Protein AF-A0A7S2HJ82-F1 (afdb_monomer_lite)

InterPro domains:
  IPR022099 Domain of unknown function DUF3638 [PF12340] (2-121)

Foldseek 3Di:
DAEQAAALVCLVPLVSLVVSLVSVVVCVVVVHDYDYDPNRLVRLVVVLVVCVVVPVCPPPSVSVNVSSVSVVVSVVPDPDDDDPVVCCPVPVNVPVPDDDDPDDDDVPPPCPVVVVCVVCVVVPDDPDDPPPPDDPPPDD

Radius of gyration: 23.25 Å; chains: 1; bounding box: 48×55×43 Å

Organism: NCBI:txid1333877

Sequence (140 aa):
VFGFDFTRRTVQDTKAVARRRTRLEEAVDGCAVVCSTGTSIKAVLLTYVDLLANGVIYSSQAQVAVDMQRVLRMLRAGTAILDEIDMLMHPLRSEMNFPVGVLEDLDLCPERWLLPLHLLEPFCLPATLPASLAPSLASG

Secondary structure (DSSP, 8-state):
-EEE---GGGGG-HHHHHHHHHHHHHHHHTTPPEEE-HHHHHHHHHHHHHHHHTTGGGSTTHHHHHHHHHHHHHHHHSS---S-HHHHH-HHHHGGGS--SS-PPPTTTTHHHHHHHHHHHHHHS-S---GGG-------

pLDDT: mean 78.53, std 14.64, range [36.97, 95.88]

Structure (mmCIF, N/CA/C/O backbone):
data_AF-A0A7S2HJ82-F1
#
_entry.id   AF-A0A7S2HJ82-F1
#
loop_
_atom_site.group_PDB
_atom_site.id
_atom_site.type_symbol
_atom_site.label_atom_id
_atom_site.label_alt_id
_atom_site.label_comp_id
_atom_site.label_asym_id
_atom_site.label_entity_id
_atom_site.label_seq_id
_atom_site.pdbx_PDB_ins_code
_atom_site.Cartn_x
_atom_site.Cartn_y
_atom_site.Cartn_z
_atom_site.occupancy
_atom_site.B_iso_or_equiv
_atom_site.auth_seq_id
_atom_site.auth_comp_id
_atom_site.auth_asym_id
_atom_site.auth_atom_id
_atom_site.pdbx_PDB_model_num
ATOM 1 N N . VAL A 1 1 ? -1.460 8.105 -13.730 1.00 80.56 1 VAL A N 1
ATOM 2 C CA . VAL A 1 1 ? -0.628 7.892 -12.522 1.00 80.56 1 VAL A CA 1
ATOM 3 C C . VAL A 1 1 ? -1.238 8.693 -11.385 1.00 80.56 1 VAL A C 1
ATOM 5 O O . VAL A 1 1 ? -1.506 9.872 -11.581 1.00 80.56 1 VAL A O 1
ATOM 8 N N . PHE A 1 2 ? -1.522 8.062 -10.248 1.00 88.88 2 PHE A N 1
ATOM 9 C CA . PHE A 1 2 ? -2.150 8.675 -9.076 1.00 88.88 2 PHE A CA 1
ATOM 10 C C . PHE A 1 2 ? -1.175 8.676 -7.897 1.00 88.88 2 PHE A C 1
ATOM 12 O O . PHE A 1 2 ? -0.613 7.639 -7.563 1.00 88.88 2 PHE A O 1
ATOM 19 N N . GLY A 1 3 ? -0.975 9.831 -7.262 1.00 88.81 3 GLY A N 1
ATOM 20 C CA . GLY A 1 3 ? -0.162 9.943 -6.051 1.00 88.81 3 GLY A CA 1
ATOM 21 C C . GLY A 1 3 ? -0.996 9.686 -4.797 1.00 88.81 3 GLY A C 1
ATOM 22 O O . GLY A 1 3 ? -1.940 10.428 -4.521 1.00 88.81 3 GLY A O 1
ATOM 23 N N . PHE A 1 4 ? -0.629 8.672 -4.019 1.00 91.25 4 PHE A N 1
ATOM 24 C CA . PHE A 1 4 ? -1.243 8.361 -2.734 1.00 91.25 4 PHE A CA 1
ATOM 25 C C . PHE A 1 4 ? -0.303 8.740 -1.585 1.00 91.25 4 PHE A C 1
ATOM 27 O O . PHE A 1 4 ? 0.726 8.098 -1.374 1.00 91.25 4 PHE A O 1
ATOM 34 N N . ASP A 1 5 ? -0.679 9.766 -0.821 1.00 90.81 5 ASP A N 1
ATOM 35 C CA . ASP A 1 5 ? 0.027 10.195 0.390 1.00 90.81 5 ASP A CA 1
ATOM 36 C C . ASP A 1 5 ? -0.882 10.104 1.618 1.00 90.81 5 ASP A C 1
ATOM 38 O O . ASP A 1 5 ? -2.016 10.611 1.631 1.00 90.81 5 ASP A O 1
ATOM 42 N N . PHE A 1 6 ? -0.355 9.473 2.662 1.00 92.19 6 PHE A N 1
ATOM 43 C CA . PHE A 1 6 ? -1.011 9.291 3.937 1.00 92.19 6 PHE A CA 1
ATOM 44 C C . PHE A 1 6 ? -0.017 9.467 5.083 1.00 92.19 6 PHE A C 1
ATOM 46 O O . PHE A 1 6 ? 1.076 8.912 5.100 1.00 92.19 6 PHE A O 1
ATOM 53 N N . THR A 1 7 ? -0.428 10.209 6.104 1.00 89.88 7 THR A N 1
ATOM 54 C CA . THR A 1 7 ? 0.359 10.410 7.325 1.00 89.88 7 THR A CA 1
ATOM 55 C C . THR A 1 7 ? -0.512 10.146 8.539 1.00 89.88 7 THR A C 1
ATOM 57 O O . THR A 1 7 ? -1.715 10.397 8.502 1.00 89.88 7 THR A O 1
ATOM 60 N N . ARG A 1 8 ? 0.079 9.728 9.665 1.00 81.00 8 ARG A N 1
ATOM 61 C CA . ARG A 1 8 ? -0.676 9.512 10.917 1.00 81.00 8 ARG A CA 1
ATOM 62 C C . ARG A 1 8 ? -1.461 10.747 11.384 1.00 81.00 8 ARG A C 1
ATOM 64 O O . ARG A 1 8 ? -2.500 10.598 12.010 1.00 81.00 8 ARG A O 1
ATOM 71 N N . ARG A 1 9 ? -1.028 11.967 11.038 1.00 81.38 9 ARG A N 1
ATOM 72 C CA . ARG A 1 9 ? -1.794 13.199 11.328 1.00 81.38 9 ARG A CA 1
ATOM 73 C C . ARG A 1 9 ? -3.138 13.244 10.598 1.00 81.38 9 ARG A C 1
ATOM 75 O O . ARG A 1 9 ? -4.093 13.804 11.117 1.00 81.38 9 ARG A O 1
ATOM 82 N N . THR A 1 10 ? -3.229 12.612 9.429 1.00 76.56 10 THR A N 1
ATOM 83 C CA . THR A 1 10 ? -4.456 12.547 8.622 1.00 76.56 10 THR A CA 1
ATOM 84 C C . THR A 1 10 ? -5.595 11.829 9.349 1.00 76.56 10 THR A C 1
ATOM 86 O O . THR A 1 10 ? -6.755 12.131 9.102 1.00 76.56 10 THR A O 1
ATOM 89 N N . VAL A 1 11 ? -5.276 10.926 10.279 1.00 78.94 11 VAL A N 1
ATOM 90 C CA . VAL A 1 11 ? -6.244 10.146 11.071 1.00 78.94 11 VAL A CA 1
ATOM 91 C C . VAL A 1 11 ? -7.159 11.036 11.914 1.00 78.94 11 VAL A C 1
ATOM 93 O O . VAL A 1 11 ? -8.296 10.661 12.180 1.00 78.94 11 VAL A O 1
ATOM 96 N N . GLN A 1 12 ? -6.689 12.223 12.306 1.00 80.81 12 GLN A N 1
ATOM 97 C CA . GLN A 1 12 ? -7.480 13.178 13.086 1.00 80.81 12 GLN A CA 1
ATOM 98 C C . GLN A 1 12 ? -8.650 13.774 12.284 1.00 80.81 12 GLN A C 1
ATOM 100 O O . GLN A 1 12 ? -9.612 14.247 12.881 1.00 80.81 12 GLN A O 1
ATOM 105 N N . ASP A 1 13 ? -8.588 13.733 10.948 1.00 87.19 13 ASP A N 1
ATOM 106 C CA . ASP A 1 13 ? -9.633 14.233 10.057 1.00 87.19 13 ASP A CA 1
ATOM 107 C C . ASP A 1 13 ? -10.281 13.082 9.272 1.00 87.19 13 ASP A C 1
ATOM 109 O O . ASP A 1 13 ? -9.844 12.693 8.182 1.00 87.19 13 ASP A O 1
ATOM 113 N N . THR A 1 14 ? -11.390 12.569 9.809 1.00 86.38 14 THR A N 1
ATOM 114 C CA . THR A 1 14 ? -12.190 11.497 9.198 1.00 86.38 14 THR A CA 1
ATOM 115 C C . THR A 1 14 ? -12.642 11.839 7.774 1.00 86.38 14 THR A C 1
ATOM 117 O O . THR A 1 14 ? -12.691 10.960 6.913 1.00 86.38 14 THR A O 1
ATOM 120 N N . LYS A 1 15 ? -12.935 13.113 7.471 1.00 89.94 15 LYS A N 1
ATOM 121 C CA . LYS A 1 15 ? -13.363 13.521 6.122 1.00 89.94 15 LYS A CA 1
ATOM 122 C C . LYS A 1 15 ? -12.196 13.479 5.143 1.00 89.94 15 LYS A C 1
ATOM 124 O O . LYS A 1 15 ? -12.369 13.058 3.998 1.00 89.94 15 LYS A O 1
ATOM 129 N N . ALA A 1 16 ? -11.003 13.886 5.574 1.00 89.88 16 ALA A N 1
ATOM 130 C CA . ALA A 1 16 ? -9.804 13.777 4.748 1.00 89.88 16 ALA A CA 1
ATOM 131 C C . ALA A 1 16 ? -9.421 12.319 4.466 1.00 89.88 16 ALA A C 1
ATOM 133 O O . ALA A 1 16 ? -8.977 12.025 3.353 1.00 89.88 16 ALA A O 1
ATOM 134 N N . VAL A 1 17 ? -9.614 11.416 5.432 1.00 91.50 17 VAL A N 1
ATOM 135 C CA . VAL A 1 17 ? -9.446 9.967 5.236 1.00 91.50 17 VAL A CA 1
ATOM 136 C C . VAL A 1 17 ? -10.420 9.452 4.176 1.00 91.50 17 VAL A C 1
ATOM 138 O O . VAL A 1 17 ? -9.985 8.884 3.171 1.00 91.50 17 VAL A O 1
ATOM 141 N N . ALA A 1 18 ? -11.716 9.721 4.347 1.00 92.31 18 ALA A N 1
ATOM 142 C CA . ALA A 1 18 ? -12.751 9.271 3.422 1.00 92.31 18 ALA A CA 1
ATOM 143 C C . ALA A 1 18 ? -12.511 9.792 1.995 1.00 92.31 18 ALA A C 1
ATOM 145 O O . ALA A 1 18 ? -12.601 9.027 1.036 1.00 92.31 18 ALA A O 1
ATOM 146 N N . ARG A 1 19 ? -12.121 11.069 1.852 1.00 93.56 19 ARG A N 1
ATOM 147 C CA . ARG A 1 19 ? -11.790 11.682 0.555 1.00 93.56 19 ARG A CA 1
ATOM 148 C C . ARG A 1 19 ? -10.617 10.988 -0.132 1.00 93.56 19 ARG A C 1
ATOM 150 O O . ARG A 1 19 ? -10.654 10.793 -1.343 1.00 93.56 19 ARG A O 1
ATOM 157 N N . ARG A 1 20 ? -9.562 10.643 0.612 1.00 92.62 20 ARG A N 1
ATOM 158 C CA . ARG A 1 20 ? -8.396 9.937 0.056 1.00 92.62 20 ARG A CA 1
ATOM 159 C C . ARG A 1 20 ? -8.754 8.523 -0.386 1.00 92.62 20 ARG A C 1
ATOM 161 O O . ARG A 1 20 ? -8.313 8.114 -1.453 1.00 92.62 20 ARG A O 1
ATOM 168 N N . ARG A 1 21 ? -9.575 7.817 0.397 1.00 94.56 21 ARG A N 1
ATOM 169 C CA . ARG A 1 21 ? -10.114 6.503 0.028 1.00 94.56 21 ARG A CA 1
ATOM 170 C C . ARG A 1 21 ? -10.926 6.584 -1.270 1.00 94.56 21 ARG A C 1
ATOM 172 O O . ARG A 1 21 ? -10.626 5.823 -2.174 1.00 94.56 21 ARG A O 1
ATOM 179 N N . THR A 1 22 ? -11.856 7.537 -1.404 1.00 95.88 22 THR A N 1
ATOM 180 C CA . THR A 1 22 ? -12.596 7.746 -2.669 1.00 95.88 22 THR A CA 1
ATOM 181 C C . THR A 1 22 ? -11.641 8.063 -3.827 1.00 95.88 22 THR A C 1
ATOM 183 O O . THR A 1 22 ? -11.749 7.472 -4.890 1.00 95.88 22 THR A O 1
ATOM 186 N N . ARG A 1 23 ? -10.641 8.925 -3.568 1.00 94.94 23 ARG A N 1
ATOM 187 C CA . ARG A 1 23 ? -9.450 9.188 -4.406 1.00 94.94 23 AR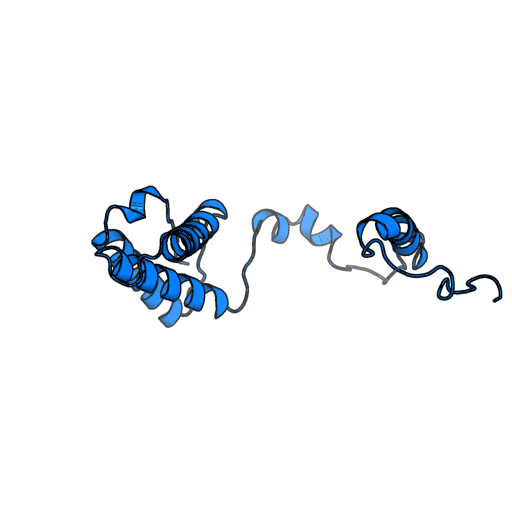G A CA 1
ATOM 188 C C . ARG A 1 23 ? -8.881 7.921 -5.049 1.00 94.94 23 ARG A C 1
ATOM 190 O O . ARG A 1 23 ? -8.657 7.819 -6.251 1.00 94.94 23 ARG A O 1
ATOM 197 N N . LEU A 1 24 ? -8.579 6.978 -4.168 1.00 94.38 24 LEU A N 1
ATOM 198 C CA . LEU A 1 24 ? -7.936 5.728 -4.520 1.00 94.38 24 LEU A CA 1
ATOM 199 C C . LEU A 1 24 ? -8.894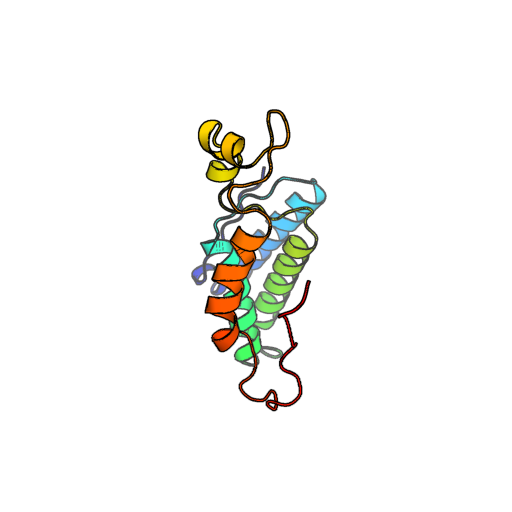 4.780 -5.248 1.00 94.38 24 LEU A C 1
ATOM 201 O O . LEU A 1 24 ? -8.465 4.131 -6.189 1.00 94.38 24 LEU A O 1
ATOM 205 N N . GLU A 1 25 ? -10.169 4.734 -4.859 1.00 95.06 25 GLU A N 1
ATOM 206 C CA . GLU A 1 25 ? -11.199 3.943 -5.552 1.00 95.06 25 GLU A CA 1
ATOM 207 C C . GLU A 1 25 ? -11.357 4.394 -7.008 1.00 95.06 25 GLU A C 1
ATOM 209 O O . GLU A 1 25 ? -11.225 3.575 -7.909 1.00 95.06 25 GLU A O 1
ATOM 214 N N . GLU A 1 26 ? -11.495 5.700 -7.250 1.00 95.50 26 GLU A N 1
ATOM 215 C CA . GLU A 1 26 ? -11.560 6.262 -8.609 1.00 95.50 26 GLU A CA 1
ATOM 216 C C . GLU A 1 26 ? -10.309 5.915 -9.438 1.00 95.50 26 GLU A C 1
ATOM 218 O O . GLU A 1 26 ? -10.393 5.639 -10.635 1.00 95.50 26 GLU A O 1
ATOM 223 N N . ALA A 1 27 ? -9.131 5.905 -8.805 1.00 93.44 27 ALA A N 1
ATOM 224 C CA . ALA A 1 27 ? -7.885 5.526 -9.462 1.00 93.44 27 ALA A CA 1
ATOM 225 C C . ALA A 1 27 ? -7.836 4.026 -9.802 1.00 93.44 27 ALA A C 1
ATOM 227 O O . ALA A 1 27 ? -7.344 3.663 -10.870 1.00 93.44 27 ALA A O 1
ATOM 228 N N . VAL A 1 28 ? -8.345 3.163 -8.918 1.00 91.62 28 VAL A N 1
ATOM 229 C CA . VAL A 1 28 ? -8.432 1.712 -9.143 1.00 91.62 28 VAL A CA 1
ATOM 230 C C . VAL A 1 28 ? -9.424 1.400 -10.263 1.00 91.62 28 VAL A C 1
ATOM 232 O O . VAL A 1 28 ? -9.080 0.642 -11.169 1.00 91.62 28 VAL A O 1
ATOM 235 N N . ASP A 1 29 ? -10.596 2.038 -10.258 1.00 93.25 29 ASP A N 1
ATOM 236 C CA . ASP A 1 29 ? -11.611 1.899 -11.310 1.00 93.25 29 ASP A CA 1
ATOM 237 C C . ASP A 1 29 ? -11.072 2.352 -12.675 1.00 93.25 29 ASP A C 1
ATOM 239 O O . ASP A 1 29 ? -11.359 1.746 -13.706 1.00 93.25 29 ASP A O 1
ATOM 243 N N . GLY A 1 30 ? -10.225 3.384 -12.683 1.00 93.38 30 GLY A N 1
ATOM 244 C CA . GLY A 1 30 ? -9.508 3.848 -13.870 1.00 93.38 30 GLY A CA 1
ATOM 245 C C . GLY A 1 30 ? -8.267 3.028 -14.248 1.00 93.38 30 GLY A C 1
ATOM 246 O O . GLY A 1 30 ? -7.509 3.473 -15.111 1.00 93.38 30 GLY A O 1
ATOM 247 N N . CYS A 1 31 ? -8.008 1.888 -13.593 1.00 89.00 31 CYS A N 1
ATOM 248 C CA . CYS A 1 31 ? -6.803 1.062 -13.760 1.00 89.00 31 CYS A CA 1
ATOM 249 C C . CYS A 1 31 ? -5.490 1.871 -13.697 1.00 89.00 31 CYS A C 1
ATOM 251 O O . CYS A 1 31 ? -4.531 1.610 -14.428 1.00 89.00 31 CYS A O 1
ATOM 253 N N . ALA A 1 32 ? -5.441 2.896 -12.846 1.00 89.81 32 ALA A N 1
ATOM 254 C CA . ALA A 1 32 ? -4.300 3.790 -12.756 1.00 89.81 32 ALA A CA 1
ATOM 255 C C . ALA A 1 32 ? -3.140 3.163 -11.970 1.00 89.81 32 ALA A C 1
ATOM 257 O O . ALA A 1 32 ? -3.324 2.506 -10.948 1.00 89.81 32 ALA A O 1
ATOM 258 N N . VAL A 1 33 ? -1.911 3.476 -12.389 1.00 89.69 33 VAL A N 1
ATOM 259 C CA . VAL A 1 33 ? -0.713 3.229 -11.572 1.00 89.69 33 VAL A CA 1
ATOM 260 C C . VAL A 1 33 ? -0.746 4.143 -10.348 1.00 89.69 33 VAL A C 1
ATOM 262 O O . VAL A 1 33 ? -0.812 5.368 -10.502 1.00 89.69 33 VAL A O 1
ATOM 265 N N . VAL A 1 34 ? -0.683 3.555 -9.152 1.00 90.31 34 VAL A N 1
ATOM 266 C CA . VAL A 1 34 ? -0.654 4.270 -7.869 1.00 90.31 34 VAL A CA 1
ATOM 267 C C . VAL A 1 34 ? 0.786 4.378 -7.373 1.00 90.31 34 VAL A C 1
ATOM 269 O O . VAL A 1 34 ? 1.429 3.374 -7.087 1.00 90.31 34 VAL A O 1
ATOM 272 N N . CYS A 1 35 ? 1.282 5.604 -7.237 1.00 88.94 35 CYS A N 1
ATOM 273 C CA . CYS A 1 35 ? 2.579 5.907 -6.644 1.00 88.94 35 CYS A CA 1
ATOM 274 C C . CYS A 1 35 ? 2.386 6.310 -5.181 1.00 88.94 35 CYS A C 1
ATOM 276 O O . CYS A 1 35 ? 1.615 7.223 -4.884 1.00 88.94 35 CYS A O 1
ATOM 278 N N . SER A 1 36 ? 3.104 5.667 -4.265 1.00 89.94 36 SER A N 1
ATOM 279 C CA . SER A 1 36 ? 3.110 6.029 -2.847 1.00 89.94 36 SER A CA 1
ATOM 280 C C . SER A 1 36 ? 4.520 5.945 -2.276 1.00 89.94 36 SER A C 1
ATOM 282 O O . SER A 1 36 ? 5.417 5.388 -2.898 1.00 89.94 36 SER A O 1
ATOM 284 N N . THR A 1 37 ? 4.713 6.506 -1.089 1.00 87.69 37 THR A N 1
ATOM 285 C CA . THR A 1 37 ? 5.947 6.360 -0.318 1.00 87.69 37 THR A CA 1
ATOM 286 C C . THR A 1 37 ? 5.824 5.175 0.641 1.00 87.69 37 THR A C 1
ATOM 288 O O . THR A 1 37 ? 4.745 4.916 1.187 1.00 87.69 37 THR A O 1
ATOM 291 N N . GLY A 1 38 ? 6.933 4.486 0.931 1.00 85.94 38 GLY A N 1
ATOM 292 C CA . GLY A 1 38 ? 6.948 3.425 1.949 1.00 85.94 38 GLY A CA 1
ATOM 293 C C . GLY A 1 38 ? 6.460 3.916 3.322 1.00 85.94 38 GLY A C 1
ATOM 294 O O . GLY A 1 38 ? 5.790 3.191 4.060 1.00 85.94 38 GLY A O 1
ATOM 295 N N . THR A 1 39 ? 6.693 5.194 3.639 1.00 89.81 39 THR A N 1
ATOM 296 C CA . THR A 1 39 ? 6.177 5.845 4.852 1.00 89.81 39 THR A CA 1
ATOM 297 C C . THR A 1 39 ? 4.655 5.970 4.857 1.00 89.81 39 THR A C 1
ATOM 299 O O . THR A 1 39 ? 4.042 5.742 5.900 1.00 89.81 39 THR A O 1
ATOM 302 N N . SER A 1 40 ? 4.037 6.272 3.715 1.00 91.12 40 SER A N 1
ATOM 303 C CA . SER A 1 40 ? 2.583 6.369 3.566 1.00 91.12 40 SER A CA 1
ATOM 304 C C . SER A 1 40 ? 1.902 5.011 3.725 1.00 91.12 40 SER A C 1
ATOM 306 O O . SER A 1 40 ? 0.973 4.870 4.525 1.00 91.12 40 SER A O 1
ATOM 308 N N . ILE A 1 41 ? 2.424 3.976 3.058 1.00 90.69 41 ILE A N 1
ATOM 309 C CA . ILE A 1 41 ? 1.906 2.604 3.181 1.00 90.69 41 ILE A CA 1
ATOM 310 C C . ILE A 1 41 ? 2.027 2.120 4.632 1.00 90.69 41 ILE A C 1
ATOM 312 O O . ILE A 1 41 ? 1.056 1.629 5.216 1.00 90.69 41 ILE A O 1
ATOM 316 N N . LYS A 1 42 ? 3.192 2.336 5.256 1.00 90.88 42 LYS A N 1
ATOM 317 C CA . LYS A 1 42 ? 3.416 2.019 6.670 1.00 90.88 42 LYS A CA 1
ATOM 318 C C . LYS A 1 42 ? 2.458 2.784 7.582 1.00 90.88 42 LYS A C 1
ATOM 320 O O . LYS A 1 42 ? 1.934 2.206 8.529 1.00 90.88 42 LYS A O 1
ATOM 325 N N . ALA A 1 43 ? 2.197 4.060 7.307 1.00 93.25 43 ALA A N 1
ATOM 326 C CA . ALA A 1 43 ? 1.275 4.859 8.103 1.00 93.25 43 ALA A CA 1
ATOM 327 C C . ALA A 1 43 ? -0.164 4.322 8.031 1.00 93.25 43 ALA A C 1
ATOM 329 O O . ALA A 1 43 ? -0.809 4.249 9.075 1.00 93.25 43 ALA A O 1
ATOM 330 N N . VAL A 1 44 ? -0.648 3.898 6.857 1.00 93.44 44 VAL A N 1
ATOM 331 C CA . VAL A 1 44 ? -1.973 3.262 6.706 1.00 93.44 44 VAL A CA 1
ATOM 332 C C . VAL A 1 44 ? -2.048 1.959 7.499 1.00 93.44 44 VAL A C 1
ATOM 334 O O . VAL A 1 44 ? -2.959 1.784 8.310 1.00 93.44 44 VAL A O 1
ATOM 337 N N . LEU A 1 45 ? -1.076 1.063 7.300 1.00 93.19 45 LEU A N 1
ATOM 338 C CA . LEU A 1 45 ? -1.049 -0.244 7.957 1.00 93.19 45 LEU A CA 1
ATOM 339 C C . LEU A 1 45 ? -1.011 -0.101 9.478 1.00 93.19 45 LEU A C 1
ATOM 341 O O . LEU A 1 45 ? -1.836 -0.684 10.177 1.00 93.19 45 LEU A O 1
ATOM 345 N N . LEU A 1 46 ? -0.076 0.703 9.985 1.00 93.00 46 LEU A N 1
ATOM 346 C CA . LEU A 1 46 ? 0.070 0.902 11.419 1.00 93.00 46 LEU A CA 1
ATOM 347 C C . LEU A 1 46 ? -1.158 1.578 12.020 1.00 93.00 46 LEU A C 1
ATOM 349 O O . LEU A 1 46 ? -1.567 1.195 13.102 1.00 93.00 46 LEU A O 1
ATOM 353 N N . THR A 1 47 ? -1.784 2.523 11.315 1.00 91.69 47 THR A N 1
ATOM 354 C CA . THR A 1 47 ? -3.043 3.124 11.780 1.00 91.69 47 THR A CA 1
ATOM 355 C C . THR A 1 47 ? -4.132 2.064 11.926 1.00 91.69 47 THR A C 1
ATOM 357 O O . THR A 1 47 ? -4.825 2.034 12.936 1.00 91.69 47 THR A O 1
ATOM 360 N N . TYR A 1 48 ? -4.288 1.174 10.944 1.00 92.25 48 TYR A N 1
ATOM 361 C CA . TYR A 1 48 ? -5.271 0.096 11.026 1.00 92.25 48 TYR A CA 1
ATOM 362 C C . TYR A 1 48 ? -4.981 -0.860 12.191 1.00 92.25 48 TYR A C 1
ATOM 364 O O . TYR A 1 48 ? -5.886 -1.177 12.959 1.00 92.25 48 TYR A O 1
ATOM 372 N N . VAL A 1 49 ? -3.720 -1.269 12.361 1.00 92.56 49 VAL A N 1
ATOM 373 C CA . VAL A 1 49 ? -3.294 -2.134 13.472 1.00 92.56 49 VAL A CA 1
ATOM 374 C C . VAL A 1 49 ? -3.508 -1.451 14.824 1.00 92.56 49 VAL A C 1
ATOM 376 O O . VAL A 1 49 ? -4.061 -2.077 15.722 1.00 92.56 49 VAL A O 1
ATOM 379 N N . ASP A 1 50 ? -3.151 -0.172 14.959 1.00 90.56 50 ASP A N 1
ATOM 380 C CA . ASP A 1 50 ? -3.352 0.608 16.184 1.00 90.56 50 ASP A CA 1
ATOM 381 C C . ASP A 1 50 ? -4.848 0.691 16.536 1.00 90.56 50 ASP A C 1
ATOM 383 O O . ASP A 1 50 ? -5.229 0.519 17.693 1.00 90.56 50 ASP A O 1
ATOM 387 N N . LEU A 1 51 ? -5.721 0.911 15.547 1.00 88.94 51 LEU A N 1
ATOM 388 C CA . LEU A 1 51 ? -7.173 0.956 15.757 1.00 88.94 51 LEU A CA 1
ATOM 389 C C . LEU A 1 51 ? -7.737 -0.408 16.186 1.00 88.94 51 LEU A C 1
ATOM 391 O O . LEU A 1 51 ? -8.607 -0.468 17.055 1.00 88.94 51 LEU A O 1
ATOM 395 N N . LEU A 1 52 ? -7.228 -1.507 15.623 1.00 88.94 52 LEU A N 1
ATOM 396 C CA . LEU A 1 52 ? -7.620 -2.856 16.035 1.00 88.94 52 LEU A CA 1
ATOM 397 C C . LEU A 1 52 ? -7.130 -3.193 17.449 1.00 88.94 52 LEU A C 1
ATOM 399 O O . LEU A 1 52 ? -7.910 -3.688 18.261 1.00 88.94 52 LEU A O 1
ATOM 403 N N . ALA A 1 53 ? -5.864 -2.901 17.752 1.00 88.62 53 ALA A N 1
ATOM 404 C CA . ALA A 1 53 ? -5.245 -3.197 19.041 1.00 88.62 53 ALA A CA 1
ATOM 405 C C . ALA A 1 53 ? -5.902 -2.425 20.195 1.00 88.62 53 ALA A C 1
ATOM 407 O O . ALA A 1 53 ? -6.070 -2.968 21.283 1.00 88.62 53 ALA A O 1
ATOM 408 N N . ASN A 1 54 ? -6.334 -1.185 19.947 1.00 84.69 54 ASN A N 1
ATOM 409 C CA . ASN A 1 54 ? -7.008 -0.352 20.945 1.00 84.69 54 ASN A CA 1
ATOM 410 C C . ASN A 1 54 ? -8.519 -0.643 21.081 1.00 84.69 54 ASN A C 1
ATOM 412 O O . ASN A 1 54 ? -9.218 0.092 21.776 1.00 84.69 54 ASN A O 1
ATOM 416 N N . GLY A 1 55 ? -9.049 -1.694 20.439 1.00 68.44 55 GLY A N 1
ATOM 417 C CA . GLY A 1 55 ? -10.421 -2.162 20.677 1.00 68.44 55 GLY A CA 1
ATOM 418 C C . GLY A 1 55 ? -11.516 -1.208 20.183 1.00 68.44 55 GLY A C 1
ATOM 419 O O . GLY A 1 55 ? -12.584 -1.110 20.781 1.00 68.44 55 GLY A O 1
ATOM 420 N N . VAL A 1 56 ? -11.274 -0.502 19.077 1.00 62.50 56 VAL A N 1
ATOM 421 C CA . VAL A 1 56 ? -12.109 0.610 18.579 1.00 62.50 56 VAL A CA 1
ATOM 422 C C . VAL A 1 56 ? -13.413 0.177 17.881 1.00 62.50 56 VAL A C 1
ATOM 424 O O . VAL A 1 56 ? -14.140 1.018 17.358 1.00 62.50 56 VAL A O 1
ATOM 427 N N . ILE A 1 57 ? -13.786 -1.106 17.905 1.00 58.25 57 ILE A N 1
ATOM 428 C CA . ILE A 1 57 ? -14.946 -1.637 17.155 1.00 58.25 57 ILE A CA 1
ATOM 429 C C . ILE A 1 57 ? -16.269 -0.883 17.473 1.00 58.25 57 ILE A C 1
ATOM 431 O O . ILE A 1 57 ? -17.161 -0.857 16.630 1.00 58.25 57 ILE A O 1
ATOM 435 N N . TYR A 1 58 ? -16.367 -0.172 18.611 1.00 55.59 58 TYR A N 1
ATOM 436 C CA . TYR A 1 58 ? -17.531 0.644 19.011 1.00 55.59 58 TYR A CA 1
ATOM 437 C C . TYR A 1 58 ? -17.312 2.170 19.072 1.00 55.59 58 TYR A C 1
ATOM 439 O O . TYR A 1 58 ? -18.202 2.891 19.521 1.00 55.59 58 TYR A O 1
ATOM 447 N N . SER A 1 59 ? -16.148 2.695 18.683 1.00 67.94 59 SER A N 1
ATOM 448 C CA . SER A 1 59 ? -15.824 4.118 18.877 1.00 67.94 59 SER A CA 1
ATOM 449 C C . SER A 1 59 ? -16.054 4.962 17.613 1.00 67.94 59 SER A C 1
ATOM 451 O O . SER A 1 59 ? -16.194 4.439 16.508 1.00 67.94 59 SER A O 1
ATOM 453 N N . SER A 1 60 ? -16.055 6.293 17.750 1.00 71.69 60 SER A N 1
ATOM 454 C CA . SER A 1 60 ? -16.142 7.246 16.627 1.00 71.69 60 SER A CA 1
ATOM 455 C C . SER A 1 60 ? -15.050 7.050 15.561 1.00 71.69 60 SER A C 1
ATOM 457 O O . SER A 1 60 ? -15.199 7.500 14.426 1.00 71.69 60 SER A O 1
ATOM 459 N N . GLN A 1 61 ? -13.969 6.342 15.901 1.00 78.81 61 GLN A N 1
ATOM 460 C CA . GLN A 1 61 ? -12.874 5.993 14.998 1.00 78.81 61 GLN A CA 1
ATOM 461 C C . GLN A 1 61 ? -13.104 4.681 14.223 1.00 78.81 61 GLN A C 1
ATOM 463 O O . GLN A 1 61 ? -12.297 4.341 13.355 1.00 78.81 61 GLN A O 1
ATOM 468 N N . ALA A 1 62 ? -14.214 3.970 14.457 1.00 85.62 62 ALA A N 1
ATOM 469 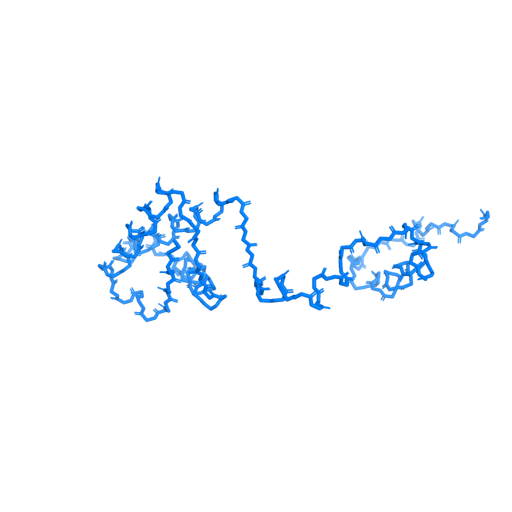C CA . ALA A 1 62 ? -14.570 2.761 13.712 1.00 85.62 62 ALA A CA 1
ATOM 470 C C . ALA A 1 62 ? -14.645 3.022 12.198 1.00 85.62 62 ALA A C 1
ATOM 472 O O . ALA A 1 62 ? -14.171 2.211 11.403 1.00 85.62 62 ALA A O 1
ATOM 473 N N . GLN A 1 63 ? -15.148 4.193 11.789 1.00 87.94 63 GLN A N 1
ATOM 474 C CA . GLN A 1 63 ? -15.211 4.566 10.375 1.00 87.94 63 GLN A CA 1
ATOM 475 C C . GLN A 1 63 ? -13.818 4.678 9.743 1.00 87.94 63 GLN A C 1
ATOM 477 O O . GLN A 1 63 ? -13.604 4.212 8.627 1.00 87.94 63 GLN A O 1
ATOM 482 N N . VAL A 1 64 ? -12.850 5.233 10.477 1.00 90.12 64 VAL A N 1
ATOM 483 C CA . VAL A 1 64 ? -11.464 5.336 10.008 1.00 90.12 64 VAL A CA 1
ATOM 484 C C . VAL A 1 64 ? -10.855 3.945 9.848 1.00 90.12 64 VAL A C 1
ATOM 486 O O . VAL A 1 64 ? -10.188 3.687 8.850 1.00 90.12 64 VAL A O 1
ATOM 489 N N . ALA A 1 65 ? -11.125 3.024 10.778 1.00 90.62 65 ALA A N 1
ATOM 490 C CA . ALA A 1 65 ? -10.652 1.644 10.677 1.00 90.62 65 ALA A CA 1
ATOM 491 C C . ALA A 1 65 ? -11.219 0.936 9.435 1.00 90.62 65 ALA A C 1
ATOM 493 O O . ALA A 1 65 ? -10.474 0.274 8.713 1.00 90.62 65 ALA A O 1
ATOM 494 N N . VAL A 1 66 ? -12.513 1.122 9.150 1.00 91.62 66 VAL A N 1
ATOM 495 C CA . VAL A 1 66 ? -13.168 0.594 7.941 1.00 91.62 66 VAL A CA 1
ATOM 496 C C . VAL A 1 66 ? -12.546 1.183 6.673 1.00 91.62 66 VAL A C 1
ATOM 498 O O . VAL A 1 66 ? -12.270 0.449 5.722 1.00 91.62 66 VAL A O 1
ATOM 501 N N . ASP A 1 67 ? -12.281 2.488 6.651 1.00 93.06 67 ASP A N 1
ATOM 502 C CA . ASP A 1 67 ? -11.668 3.140 5.494 1.00 93.06 67 ASP A CA 1
ATOM 503 C C . ASP A 1 67 ? -10.221 2.672 5.277 1.00 93.06 67 ASP A C 1
ATOM 505 O O . ASP A 1 67 ? -9.843 2.371 4.144 1.00 93.06 67 ASP A O 1
ATOM 509 N N . MET A 1 68 ? -9.427 2.513 6.343 1.00 92.62 68 MET A N 1
ATOM 510 C CA . MET A 1 68 ? -8.080 1.931 6.251 1.00 92.62 68 MET A CA 1
ATOM 511 C C . MET A 1 68 ? -8.123 0.481 5.765 1.00 92.62 68 MET A C 1
ATOM 513 O O . MET A 1 68 ? -7.335 0.097 4.902 1.00 92.62 68 MET A O 1
ATOM 517 N N . GLN A 1 69 ? -9.075 -0.316 6.256 1.00 93.94 69 GLN A N 1
ATOM 518 C CA . GLN A 1 69 ? -9.267 -1.690 5.798 1.00 93.94 69 GLN A CA 1
ATOM 519 C C . GLN A 1 69 ? -9.558 -1.744 4.293 1.00 93.94 69 GLN A C 1
ATOM 521 O O . GLN A 1 69 ? -9.006 -2.592 3.591 1.00 93.94 69 GLN A O 1
ATOM 526 N N . ARG A 1 70 ? -10.405 -0.841 3.782 1.00 95.12 70 ARG A N 1
ATOM 527 C CA . ARG A 1 70 ? -10.707 -0.735 2.345 1.00 95.12 70 ARG A CA 1
ATOM 528 C C . ARG A 1 70 ? -9.470 -0.372 1.533 1.00 95.12 70 ARG A C 1
ATOM 530 O O . ARG A 1 70 ? -9.193 -1.044 0.544 1.00 95.12 70 ARG A O 1
ATOM 537 N N . VAL A 1 71 ? -8.698 0.618 1.981 1.00 94.56 71 VAL A N 1
ATOM 538 C CA . VAL A 1 71 ? -7.428 0.995 1.338 1.00 94.56 71 VAL A CA 1
ATOM 539 C C . VAL A 1 71 ? -6.474 -0.198 1.266 1.00 94.56 71 VAL A C 1
ATOM 541 O O . VAL A 1 71 ? -5.989 -0.527 0.188 1.00 94.56 71 VAL A O 1
ATOM 544 N N . LEU A 1 72 ? -6.257 -0.905 2.379 1.00 93.94 72 LEU A N 1
ATOM 545 C CA . LEU A 1 72 ? -5.376 -2.077 2.421 1.00 93.94 72 LEU A CA 1
ATOM 546 C C . LEU A 1 72 ? -5.863 -3.217 1.515 1.00 93.94 72 LEU A C 1
ATOM 548 O O . LEU A 1 72 ? -5.046 -3.895 0.894 1.00 93.94 72 LEU A O 1
ATOM 552 N N . ARG A 1 73 ? -7.181 -3.425 1.399 1.00 94.56 73 ARG A N 1
ATOM 553 C CA . ARG A 1 73 ? -7.746 -4.410 0.462 1.00 94.56 73 ARG A CA 1
ATOM 554 C C . ARG A 1 73 ? -7.490 -4.036 -0.993 1.00 94.56 73 ARG A C 1
ATOM 556 O O . ARG A 1 73 ? -7.122 -4.920 -1.757 1.00 94.56 73 ARG A O 1
ATOM 563 N N . MET A 1 74 ? -7.650 -2.766 -1.363 1.00 93.38 74 MET A N 1
ATOM 564 C CA . MET A 1 74 ? -7.350 -2.300 -2.722 1.00 93.38 74 MET A CA 1
ATOM 565 C C . MET A 1 74 ? -5.869 -2.477 -3.057 1.00 93.38 74 MET A C 1
ATOM 567 O O . MET A 1 74 ? -5.546 -3.000 -4.116 1.00 93.38 74 MET A O 1
ATOM 571 N N . LEU A 1 75 ? -4.973 -2.127 -2.129 1.00 89.44 75 LEU A N 1
ATOM 572 C CA . LEU A 1 75 ? -3.533 -2.331 -2.313 1.00 89.44 75 LEU A CA 1
ATOM 573 C C . LEU A 1 75 ? -3.182 -3.816 -2.478 1.00 89.44 75 LEU A C 1
ATOM 575 O O . LEU A 1 75 ? -2.396 -4.164 -3.351 1.00 89.44 75 LEU A O 1
ATOM 579 N N . ARG A 1 76 ? -3.802 -4.698 -1.684 1.00 91.00 76 ARG A N 1
ATOM 580 C CA . ARG A 1 76 ? -3.618 -6.153 -1.794 1.00 91.00 76 ARG A CA 1
ATOM 581 C C . ARG A 1 76 ? -4.178 -6.733 -3.099 1.00 91.00 76 ARG A C 1
ATOM 583 O O . ARG A 1 76 ? -3.664 -7.739 -3.568 1.00 91.00 76 ARG A O 1
ATOM 590 N N . ALA A 1 77 ? -5.248 -6.151 -3.636 1.00 90.25 77 ALA A N 1
ATOM 591 C CA . ALA A 1 77 ? -5.848 -6.569 -4.902 1.00 90.25 77 ALA A CA 1
ATOM 592 C C . ALA A 1 77 ? -5.088 -6.044 -6.133 1.00 90.25 77 ALA A C 1
ATOM 594 O O . ALA A 1 77 ? -5.371 -6.480 -7.246 1.00 90.25 77 ALA A O 1
ATOM 595 N N . GLY A 1 78 ? -4.148 -5.112 -5.949 1.00 86.31 78 GLY A N 1
ATOM 596 C CA . GLY A 1 78 ? -3.291 -4.626 -7.023 1.00 86.31 78 GLY A CA 1
ATOM 597 C C . GLY A 1 78 ? -2.410 -5.733 -7.610 1.00 86.31 78 GLY A C 1
ATOM 598 O O . GLY A 1 78 ? -2.041 -6.683 -6.925 1.00 86.31 78 GLY A O 1
ATOM 599 N N . THR A 1 79 ? -2.052 -5.593 -8.886 1.00 85.25 79 THR A N 1
ATOM 600 C CA . THR A 1 79 ? -1.259 -6.592 -9.623 1.00 85.25 79 THR A CA 1
ATOM 601 C C . THR A 1 79 ? 0.163 -6.743 -9.083 1.00 85.25 79 THR A C 1
ATOM 603 O O . THR A 1 79 ? 0.691 -7.850 -9.033 1.00 85.25 79 THR A O 1
ATOM 606 N N . ALA A 1 80 ? 0.796 -5.634 -8.698 1.00 78.56 80 ALA A N 1
ATOM 607 C CA . ALA A 1 80 ? 2.155 -5.616 -8.172 1.00 78.56 80 ALA A CA 1
ATOM 608 C C . ALA A 1 80 ? 2.368 -4.392 -7.274 1.00 78.56 80 ALA A C 1
ATOM 610 O O . ALA A 1 80 ? 1.859 -3.306 -7.558 1.00 78.56 80 ALA A O 1
ATOM 611 N N . ILE A 1 81 ? 3.152 -4.570 -6.211 1.00 78.75 81 ILE A N 1
ATOM 612 C CA . ILE A 1 81 ? 3.683 -3.486 -5.381 1.00 78.75 81 ILE A CA 1
ATOM 613 C C . ILE A 1 81 ? 5.184 -3.448 -5.642 1.00 78.75 81 ILE A C 1
ATOM 615 O O . ILE A 1 81 ? 5.868 -4.451 -5.455 1.00 78.75 81 ILE A O 1
ATOM 619 N N . LEU A 1 82 ? 5.672 -2.304 -6.107 1.00 77.50 82 LEU A N 1
ATOM 620 C CA . LEU A 1 82 ? 7.070 -2.094 -6.465 1.00 77.50 82 LEU A CA 1
ATOM 621 C C . LEU A 1 82 ? 7.634 -1.039 -5.515 1.00 77.50 82 LEU A C 1
ATOM 623 O O . LEU A 1 82 ? 7.161 0.098 -5.519 1.00 77.50 82 LEU A O 1
ATOM 627 N N . ASP A 1 83 ? 8.602 -1.428 -4.691 1.00 76.56 83 ASP A N 1
ATOM 628 C CA . ASP A 1 83 ? 9.420 -0.492 -3.916 1.00 76.56 83 ASP A CA 1
ATOM 629 C C . ASP A 1 83 ? 10.732 -0.231 -4.668 1.00 76.56 83 ASP A C 1
ATOM 631 O O . ASP A 1 83 ? 11.145 -1.060 -5.480 1.00 76.56 83 ASP A O 1
ATOM 635 N N . GLU A 1 84 ? 11.350 0.930 -4.442 1.00 72.12 84 GLU A N 1
ATOM 636 C CA . GLU A 1 84 ? 12.604 1.338 -5.105 1.00 72.12 84 GLU A CA 1
ATOM 637 C C . GLU A 1 84 ? 12.545 1.224 -6.643 1.00 72.12 84 GLU A C 1
ATOM 639 O O . GLU A 1 84 ? 13.405 0.633 -7.301 1.00 72.12 84 GLU A O 1
ATOM 644 N N . ILE A 1 85 ? 11.495 1.793 -7.252 1.00 69.44 85 ILE A N 1
ATOM 645 C CA . ILE A 1 85 ? 11.315 1.747 -8.712 1.00 69.44 85 ILE A CA 1
ATOM 646 C C . ILE A 1 85 ? 12.483 2.391 -9.468 1.00 69.44 85 ILE A C 1
ATOM 648 O O . ILE A 1 85 ? 12.777 2.014 -10.595 1.00 69.44 85 ILE A O 1
ATOM 652 N N . ASP A 1 86 ? 13.166 3.352 -8.856 1.00 65.12 86 ASP A N 1
ATOM 653 C CA . ASP A 1 86 ? 14.396 3.921 -9.380 1.00 65.12 86 ASP A CA 1
ATOM 654 C C . ASP A 1 86 ? 15.522 2.886 -9.411 1.00 65.12 86 ASP A C 1
ATOM 656 O O . ASP A 1 86 ? 16.206 2.815 -10.422 1.00 65.12 86 ASP A O 1
ATOM 660 N N . MET A 1 87 ? 15.672 2.020 -8.404 1.00 67.06 87 MET A N 1
ATOM 661 C CA . MET A 1 87 ? 16.600 0.884 -8.481 1.00 67.06 87 MET A CA 1
ATOM 662 C C . MET A 1 87 ? 16.175 -0.158 -9.519 1.00 67.06 87 MET A C 1
ATOM 664 O O . MET A 1 87 ? 17.036 -0.688 -10.222 1.00 67.06 87 MET A O 1
ATOM 668 N N . LEU A 1 88 ? 14.871 -0.414 -9.658 1.00 63.06 88 LEU A N 1
ATOM 669 C CA . LEU A 1 88 ? 14.332 -1.335 -10.666 1.00 63.06 88 LEU A CA 1
ATOM 670 C C . LEU A 1 88 ? 14.484 -0.811 -12.100 1.00 63.06 88 LEU A C 1
ATOM 672 O O . LEU A 1 88 ? 14.701 -1.596 -13.016 1.00 63.06 88 LEU A O 1
ATOM 676 N N . MET A 1 89 ? 14.363 0.501 -12.305 1.00 63.38 89 MET A N 1
ATOM 677 C CA . MET A 1 89 ? 14.436 1.138 -13.624 1.00 63.38 89 MET A CA 1
ATOM 678 C C . MET A 1 89 ? 15.808 1.749 -13.923 1.00 63.38 89 MET A C 1
ATOM 680 O O . MET A 1 89 ? 16.007 2.259 -15.026 1.00 63.38 89 MET A O 1
ATOM 684 N N . HIS A 1 90 ? 16.758 1.741 -12.979 1.00 65.44 90 HIS A N 1
ATOM 685 C CA . HIS A 1 90 ? 18.083 2.302 -13.222 1.00 65.44 90 HIS A CA 1
ATOM 686 C C . HIS A 1 90 ? 18.801 1.459 -14.284 1.00 65.44 90 HIS A C 1
ATOM 688 O O . HIS A 1 90 ? 19.061 0.278 -14.028 1.00 65.44 90 HIS A O 1
ATOM 694 N N . PRO A 1 91 ? 19.189 2.032 -15.438 1.00 59.47 91 PRO A N 1
ATOM 695 C CA . PRO A 1 91 ? 19.755 1.258 -16.544 1.00 59.47 91 PRO A CA 1
ATOM 696 C C . PRO A 1 91 ? 20.981 0.424 -16.136 1.00 59.47 91 PRO A C 1
ATOM 698 O O . PRO A 1 91 ? 21.109 -0.716 -16.552 1.00 59.47 91 PRO A O 1
ATOM 701 N N . LEU A 1 92 ? 21.828 0.947 -15.237 1.00 56.19 92 LEU A N 1
ATOM 702 C CA . LEU A 1 92 ? 23.084 0.307 -14.814 1.00 56.19 92 LEU A CA 1
ATOM 703 C C . LEU A 1 92 ? 22.949 -0.680 -13.634 1.00 56.19 92 LEU A C 1
ATOM 705 O O . LEU A 1 92 ? 23.858 -1.467 -13.400 1.00 56.19 92 LEU A O 1
ATOM 709 N N . ARG A 1 93 ? 21.851 -0.645 -12.857 1.00 55.88 93 ARG A N 1
ATOM 710 C CA . ARG A 1 93 ? 21.585 -1.629 -11.774 1.00 55.88 93 ARG A CA 1
ATOM 711 C C . ARG A 1 93 ? 20.589 -2.710 -12.195 1.00 55.88 93 ARG A C 1
ATOM 713 O O . ARG A 1 93 ? 20.648 -3.814 -11.659 1.00 55.88 93 ARG A O 1
ATOM 720 N N . SER A 1 94 ? 19.704 -2.404 -13.143 1.00 53.31 94 SER A N 1
ATOM 721 C CA . SER A 1 94 ? 18.738 -3.357 -13.701 1.00 53.31 94 SER A CA 1
ATOM 722 C C . SER A 1 94 ? 19.385 -4.380 -14.649 1.00 53.31 94 SER A C 1
ATOM 724 O O . SER A 1 94 ? 18.937 -5.523 -14.667 1.00 53.31 94 SER A O 1
ATOM 726 N N . GLU A 1 95 ? 20.498 -4.041 -15.324 1.00 48.91 95 GLU A N 1
ATOM 727 C CA . GLU A 1 95 ? 21.331 -4.998 -16.087 1.00 48.91 95 GLU A CA 1
ATOM 728 C C . GLU A 1 95 ? 22.017 -6.054 -15.204 1.00 48.91 95 GLU A C 1
ATOM 730 O O . GLU A 1 95 ? 22.241 -7.175 -15.644 1.00 48.91 95 GLU A O 1
ATOM 735 N N . MET A 1 96 ? 22.316 -5.744 -13.937 1.00 53.78 96 MET A N 1
ATOM 736 C CA . MET A 1 96 ? 23.041 -6.663 -13.045 1.00 53.78 96 MET A CA 1
ATOM 737 C C . MET A 1 96 ? 22.151 -7.776 -12.453 1.00 53.78 96 MET A C 1
ATOM 739 O O . MET A 1 96 ? 22.650 -8.638 -11.736 1.00 53.78 96 MET A O 1
ATOM 743 N N . ASN A 1 97 ? 20.840 -7.769 -12.738 1.00 54.75 97 ASN A N 1
ATOM 744 C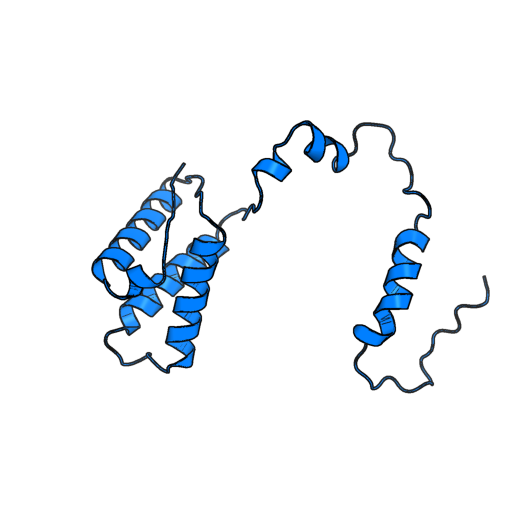 CA . ASN A 1 97 ? 19.878 -8.765 -12.242 1.00 54.75 97 ASN A CA 1
ATOM 745 C C . ASN A 1 97 ? 19.021 -9.421 -13.342 1.00 54.75 97 ASN A C 1
ATOM 747 O O . ASN A 1 97 ? 18.153 -10.233 -13.023 1.00 54.75 97 ASN A O 1
ATOM 751 N N . PHE A 1 98 ? 19.247 -9.109 -14.621 1.00 52.19 98 PHE A N 1
ATOM 752 C CA . PHE A 1 98 ? 18.598 -9.798 -15.738 1.00 52.19 98 PHE A CA 1
ATOM 753 C C . PHE A 1 98 ? 19.667 -10.473 -16.593 1.00 52.19 98 PHE A C 1
ATOM 755 O O . PHE A 1 98 ? 20.613 -9.798 -16.994 1.00 52.19 98 PHE A O 1
ATOM 762 N N . PRO A 1 99 ? 19.563 -11.782 -16.887 1.00 52.81 99 PRO A N 1
ATOM 763 C CA . PRO A 1 99 ? 20.572 -12.437 -17.698 1.00 52.81 99 PRO A CA 1
ATOM 764 C C . PRO A 1 99 ? 20.529 -11.848 -19.111 1.00 52.81 99 PRO A C 1
ATOM 766 O O . PRO A 1 99 ? 19.579 -12.067 -19.862 1.00 52.81 99 PRO A O 1
ATOM 769 N N . VAL A 1 100 ? 21.566 -11.097 -19.469 1.00 58.38 100 VAL A N 1
ATOM 770 C CA . VAL A 1 100 ? 21.866 -10.723 -20.850 1.00 58.38 100 VAL A CA 1
ATOM 771 C C . VAL A 1 100 ? 23.182 -11.406 -21.199 1.00 58.38 100 VAL A C 1
ATOM 773 O O . VAL A 1 100 ? 24.248 -10.963 -20.785 1.00 58.38 100 VAL A O 1
ATOM 776 N N . GLY A 1 101 ? 23.101 -12.533 -21.906 1.00 68.06 101 GLY A N 1
ATOM 777 C CA . GLY A 1 101 ? 24.260 -13.364 -22.239 1.00 68.06 101 GLY A CA 1
ATOM 778 C C . GLY A 1 101 ? 23.981 -14.858 -22.095 1.00 68.06 101 GLY A C 1
ATOM 779 O O . GLY A 1 101 ? 22.843 -15.274 -21.875 1.00 68.06 101 GLY A O 1
ATOM 780 N N . VAL A 1 102 ? 25.025 -15.671 -22.253 1.00 67.06 102 VAL A N 1
ATOM 781 C CA . VAL A 1 102 ? 24.963 -17.107 -21.955 1.00 67.06 102 VAL A CA 1
ATOM 782 C C . VAL A 1 102 ? 24.750 -17.262 -20.451 1.00 67.06 102 VAL A C 1
ATOM 784 O O . VAL A 1 102 ? 25.393 -16.577 -19.661 1.00 67.06 102 VAL A O 1
ATOM 787 N N . LEU A 1 103 ? 23.813 -18.126 -20.061 1.00 73.50 103 LEU A N 1
ATOM 788 C CA . LEU A 1 103 ? 23.610 -18.468 -18.658 1.00 73.50 103 LEU A CA 1
ATOM 789 C C . LEU A 1 103 ? 24.859 -19.199 -18.166 1.00 73.50 103 LEU A C 1
ATOM 791 O O . LEU A 1 103 ? 25.103 -20.339 -18.557 1.00 73.50 103 LEU A O 1
ATOM 795 N N . GLU A 1 104 ? 25.647 -18.520 -17.347 1.00 74.19 104 GLU A N 1
ATOM 796 C CA . GLU A 1 104 ? 26.770 -19.111 -16.633 1.00 74.19 104 GLU A CA 1
ATOM 797 C C . GLU A 1 104 ? 26.329 -19.430 -15.208 1.00 74.19 104 GLU A C 1
ATOM 799 O O . GLU A 1 104 ? 25.569 -18.678 -14.585 1.00 74.19 104 GLU A O 1
ATOM 804 N N . ASP A 1 105 ? 26.792 -20.565 -14.695 1.00 75.56 105 ASP A N 1
ATOM 805 C CA . ASP A 1 105 ? 26.600 -20.887 -13.292 1.00 75.56 105 ASP A CA 1
ATOM 806 C C . ASP A 1 105 ? 27.281 -19.814 -12.441 1.00 75.56 105 ASP A C 1
ATOM 808 O O . ASP A 1 105 ? 28.421 -19.420 -12.690 1.00 75.56 105 ASP A O 1
ATOM 812 N N . LEU A 1 106 ? 26.572 -19.328 -11.420 1.00 71.69 106 LEU A N 1
ATOM 813 C CA . LEU A 1 106 ? 27.159 -18.414 -10.446 1.00 71.69 106 LEU A CA 1
ATOM 814 C C . LEU A 1 106 ? 28.406 -19.057 -9.839 1.00 71.69 106 LEU A C 1
ATOM 816 O O . LEU A 1 106 ? 28.387 -20.247 -9.524 1.00 71.69 106 LEU A O 1
ATOM 820 N N . ASP A 1 107 ? 29.446 -18.261 -9.584 1.00 72.38 107 ASP A N 1
ATOM 821 C CA . ASP A 1 107 ? 30.617 -18.751 -8.857 1.00 72.38 107 ASP A CA 1
ATOM 822 C C . ASP A 1 107 ? 30.179 -19.466 -7.575 1.00 72.38 107 ASP A C 1
ATOM 824 O O . ASP A 1 107 ? 29.456 -18.890 -6.746 1.00 72.38 107 ASP A O 1
ATOM 828 N N . LEU A 1 108 ? 30.643 -20.714 -7.442 1.00 73.62 108 LEU A N 1
ATOM 829 C CA . LEU A 1 108 ? 30.321 -21.659 -6.372 1.00 73.62 108 LEU A CA 1
ATOM 830 C C . LEU A 1 108 ? 28.886 -22.209 -6.399 1.00 73.62 108 LEU A C 1
ATOM 832 O O . LEU A 1 108 ? 28.430 -22.702 -5.380 1.00 73.62 108 LEU A O 1
ATOM 836 N N . CYS A 1 109 ? 28.144 -22.163 -7.504 1.00 72.19 109 CYS A N 1
ATOM 837 C CA . CYS A 1 109 ? 26.871 -22.883 -7.615 1.00 72.19 109 CYS A CA 1
ATOM 838 C C . CYS A 1 109 ? 27.108 -24.407 -7.501 1.00 72.19 109 CYS A C 1
ATOM 840 O O . CYS A 1 109 ? 28.001 -24.915 -8.181 1.00 72.19 109 CYS A O 1
ATOM 842 N N . PRO A 1 110 ? 26.353 -25.156 -6.669 1.00 67.44 110 PRO A N 1
ATOM 843 C CA . PRO A 1 110 ? 25.243 -24.736 -5.798 1.00 67.44 110 PRO A CA 1
ATOM 844 C C . PRO A 1 110 ? 25.669 -24.265 -4.389 1.00 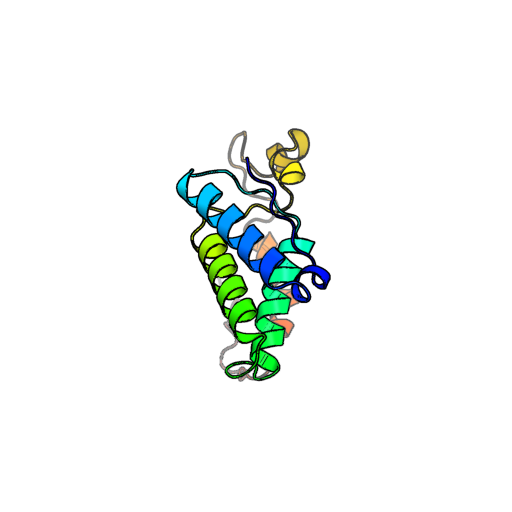67.44 110 PRO A C 1
ATOM 846 O O . PRO A 1 110 ? 24.888 -23.610 -3.694 1.00 67.44 110 PRO A O 1
ATOM 849 N N . GLU A 1 111 ? 26.903 -24.561 -3.975 1.00 78.38 111 GLU A N 1
ATOM 850 C CA . GLU A 1 111 ? 27.470 -24.328 -2.634 1.00 78.38 111 GLU A CA 1
ATOM 851 C C . GLU A 1 111 ? 27.431 -22.872 -2.132 1.00 78.38 111 GLU A C 1
ATOM 853 O O . GLU A 1 111 ? 27.461 -22.619 -0.925 1.00 78.38 111 GLU A O 1
ATOM 858 N N . ARG A 1 112 ? 27.308 -21.902 -3.046 1.00 81.12 112 ARG A N 1
ATOM 859 C CA . ARG A 1 112 ? 27.220 -20.459 -2.782 1.00 81.12 112 ARG A CA 1
ATOM 860 C C . ARG A 1 112 ? 26.189 -20.143 -1.707 1.00 81.12 112 ARG A C 1
ATOM 862 O O . ARG A 1 112 ? 26.419 -19.258 -0.888 1.00 81.12 112 ARG A O 1
ATOM 869 N N . TRP A 1 113 ? 25.055 -20.839 -1.733 1.00 79.62 113 TRP A N 1
ATOM 870 C CA . TRP A 1 113 ? 23.982 -20.639 -0.765 1.00 79.62 113 TRP A CA 1
ATOM 871 C C . TRP A 1 113 ? 24.048 -21.628 0.394 1.00 79.62 113 TRP A C 1
ATOM 873 O O . TRP A 1 113 ? 23.625 -21.264 1.488 1.00 79.62 113 TRP A O 1
ATOM 883 N N . LEU A 1 114 ? 24.619 -22.824 0.195 1.00 82.06 114 LEU A N 1
ATOM 884 C CA . LEU A 1 114 ? 24.761 -23.827 1.254 1.00 82.06 114 LEU A CA 1
ATOM 885 C C . LEU A 1 114 ? 25.600 -23.308 2.419 1.00 82.06 114 LEU A C 1
ATOM 887 O O . LEU A 1 114 ? 25.175 -23.445 3.560 1.00 82.06 114 LEU A O 1
ATOM 891 N N . LEU A 1 115 ? 26.736 -22.651 2.168 1.00 79.88 115 LEU A N 1
ATOM 892 C CA . LEU A 1 115 ? 27.580 -22.149 3.258 1.00 79.88 115 LEU A CA 1
ATOM 893 C C . LEU A 1 115 ? 26.870 -21.070 4.109 1.00 79.88 115 LEU A C 1
ATOM 895 O O . LEU A 1 115 ? 26.804 -21.238 5.328 1.00 79.88 115 LEU A O 1
ATOM 899 N N . PRO A 1 116 ? 26.287 -19.996 3.536 1.00 82.69 116 PRO A N 1
ATOM 900 C CA . PRO A 1 116 ? 25.467 -19.058 4.301 1.00 82.69 116 PRO A CA 1
ATOM 901 C C . PRO A 1 116 ? 24.271 -19.715 5.000 1.00 82.69 116 PRO A C 1
ATOM 903 O O . PRO A 1 116 ? 23.983 -19.368 6.141 1.00 82.69 116 PRO A O 1
ATOM 906 N N . LEU A 1 117 ? 23.591 -20.672 4.356 1.00 83.06 117 LEU A N 1
ATOM 907 C CA . LEU A 1 117 ? 22.477 -21.410 4.960 1.00 83.06 117 LEU A CA 1
ATOM 908 C C . LEU A 1 117 ? 22.935 -22.228 6.171 1.00 83.06 117 LEU A C 1
ATOM 910 O O . LEU A 1 117 ? 22.295 -22.139 7.210 1.00 83.06 117 LEU A O 1
ATOM 914 N N . HIS A 1 118 ? 24.064 -22.934 6.087 1.00 80.88 118 HIS A N 1
ATOM 915 C CA . HIS A 1 118 ? 24.652 -23.667 7.212 1.00 80.88 118 HIS A CA 1
ATOM 916 C C . HIS A 1 118 ? 25.085 -22.747 8.356 1.00 80.88 118 HIS A C 1
ATOM 918 O O . HIS A 1 118 ? 24.938 -23.093 9.525 1.00 80.88 118 HIS A O 1
ATOM 924 N N . LEU A 1 119 ? 25.588 -21.550 8.046 1.00 84.94 119 LEU A N 1
ATOM 925 C CA . LEU A 1 119 ? 25.918 -20.556 9.071 1.00 84.94 119 LEU A CA 1
ATOM 926 C C . LEU A 1 119 ? 24.666 -19.978 9.751 1.00 84.94 119 LEU A C 1
ATOM 928 O O . LEU A 1 119 ? 24.725 -19.601 10.922 1.00 84.94 119 LEU A O 1
ATOM 932 N N . LEU A 1 120 ? 23.542 -19.905 9.033 1.00 82.38 120 LEU A N 1
ATOM 933 C CA . LEU A 1 120 ? 22.265 -19.390 9.536 1.00 82.38 120 LEU A CA 1
ATOM 934 C C . LEU A 1 120 ? 21.360 -20.468 10.150 1.00 82.38 120 LEU A C 1
ATOM 936 O O . LEU A 1 120 ? 20.447 -20.139 10.905 1.00 82.38 120 LEU A O 1
ATOM 940 N N . GLU A 1 121 ? 21.626 -21.744 9.882 1.00 81.25 121 GLU A N 1
ATOM 941 C CA . GLU A 1 121 ? 20.867 -22.899 10.366 1.00 81.25 121 GLU A CA 1
ATOM 942 C C . GLU A 1 121 ? 20.620 -22.877 11.892 1.00 81.25 121 GLU A C 1
ATOM 944 O O . GLU A 1 121 ? 19.466 -23.057 12.296 1.00 81.25 121 GLU A O 1
ATOM 949 N N . PRO A 1 122 ? 21.603 -22.528 12.754 1.00 80.69 122 PRO A N 1
ATOM 950 C CA . PRO A 1 122 ? 21.383 -22.424 14.201 1.00 80.69 122 PRO A CA 1
ATOM 951 C C . PRO A 1 122 ? 20.396 -21.325 14.616 1.00 80.69 122 PRO A C 1
ATOM 953 O O . PRO A 1 122 ? 19.822 -21.395 15.700 1.00 80.69 122 PRO A O 1
ATOM 956 N N . PHE A 1 123 ? 20.213 -20.296 13.783 1.00 77.12 123 PHE A N 1
ATOM 957 C CA . PHE A 1 123 ? 19.300 -19.182 14.048 1.00 77.12 123 PHE A CA 1
ATOM 958 C C . PHE A 1 123 ? 17.890 -19.437 13.504 1.00 77.12 123 PHE A C 1
ATOM 960 O O . PHE A 1 123 ? 16.927 -18.859 14.007 1.00 77.12 123 PHE A O 1
ATOM 967 N N . CYS A 1 124 ? 17.765 -20.272 12.469 1.00 73.25 124 CYS A N 1
ATOM 968 C CA . CYS A 1 124 ? 16.503 -20.539 11.780 1.00 73.25 124 CYS A CA 1
ATOM 969 C C . CYS A 1 124 ? 15.785 -21.801 12.277 1.00 73.25 124 CYS A C 1
ATOM 971 O O . CYS A 1 124 ? 14.569 -21.906 12.106 1.00 73.25 124 CYS A O 1
ATOM 973 N N . LEU A 1 125 ? 16.496 -22.748 12.894 1.00 68.06 125 LEU A N 1
ATOM 974 C CA . LEU A 1 125 ? 15.872 -23.924 13.493 1.00 68.06 125 LEU A CA 1
ATOM 9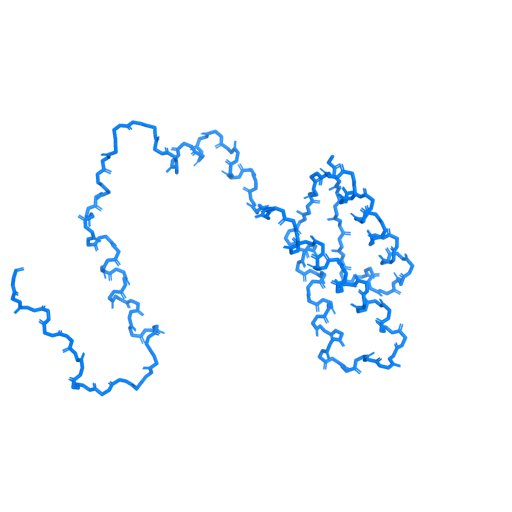75 C C . LEU A 1 125 ? 15.336 -23.605 14.900 1.00 68.06 125 LEU A C 1
ATOM 977 O O . LEU A 1 125 ? 16.038 -22.994 15.709 1.00 68.06 125 LEU A O 1
ATOM 981 N N . PRO A 1 126 ? 14.109 -24.037 15.248 1.00 61.34 126 PRO A N 1
ATOM 982 C CA . PRO A 1 126 ? 13.669 -24.015 16.636 1.00 61.34 126 PRO A CA 1
ATOM 983 C C . PRO A 1 126 ? 14.617 -24.883 17.474 1.00 61.34 126 PRO A C 1
ATOM 985 O O . PRO A 1 126 ? 15.007 -25.966 17.042 1.00 61.34 126 PRO A O 1
ATOM 988 N N . ALA A 1 127 ? 14.961 -24.422 18.681 1.00 62.00 127 ALA A N 1
ATOM 989 C CA . ALA A 1 127 ? 15.974 -24.989 19.585 1.00 62.00 127 ALA A CA 1
ATOM 990 C C . ALA A 1 127 ? 15.727 -26.438 20.077 1.00 62.00 127 ALA A C 1
ATOM 992 O O . ALA A 1 127 ? 16.327 -26.883 21.052 1.00 62.00 127 ALA A O 1
ATOM 993 N N . THR A 1 128 ? 14.841 -27.191 19.434 1.00 59.75 128 THR A N 1
ATOM 994 C CA . THR A 1 128 ? 14.478 -28.558 19.795 1.00 59.75 128 THR A CA 1
ATOM 995 C C . THR A 1 128 ? 14.357 -29.416 18.544 1.00 59.75 128 THR A C 1
ATOM 997 O O . THR A 1 128 ? 13.255 -29.750 18.110 1.00 59.75 128 THR A O 1
ATOM 1000 N N . LEU A 1 129 ? 15.493 -29.807 17.974 1.00 53.66 129 LEU A N 1
ATOM 1001 C CA . LEU A 1 129 ? 15.560 -31.012 17.153 1.00 53.66 129 LEU A CA 1
ATOM 1002 C C . LEU A 1 129 ? 16.503 -32.006 17.849 1.00 53.66 129 LEU A C 1
ATOM 1004 O O . LEU A 1 129 ? 17.662 -31.671 18.100 1.00 53.66 129 LEU A O 1
ATOM 1008 N N . PRO A 1 130 ? 16.014 -33.191 18.256 1.00 55.75 130 PRO A N 1
ATOM 1009 C CA . PRO A 1 130 ? 16.848 -34.192 18.905 1.00 55.75 130 PRO A CA 1
ATOM 1010 C C . PRO A 1 130 ? 17.937 -34.675 17.942 1.00 55.75 130 PRO A C 1
ATOM 1012 O O . PRO A 1 130 ? 17.693 -34.862 16.750 1.00 55.75 130 PRO A O 1
ATOM 1015 N N . ALA A 1 131 ? 19.128 -34.932 18.485 1.00 57.44 131 ALA A N 1
ATOM 1016 C CA . ALA A 1 131 ? 20.345 -35.322 17.764 1.00 57.44 131 ALA A CA 1
ATOM 1017 C C . ALA A 1 131 ? 20.229 -36.595 16.888 1.00 57.44 131 ALA A C 1
ATOM 1019 O O . ALA A 1 131 ? 21.187 -36.967 16.220 1.00 57.44 131 ALA A O 1
ATOM 1020 N N . SER A 1 132 ? 19.077 -37.273 16.870 1.00 57.56 132 SER A N 1
ATOM 1021 C CA . SER A 1 132 ? 18.828 -38.488 16.089 1.00 57.56 132 SER A CA 1
ATOM 1022 C C . SER A 1 132 ? 18.471 -38.243 14.617 1.00 57.56 132 SER A C 1
ATOM 1024 O O . SER A 1 132 ? 18.339 -39.210 13.876 1.00 57.56 132 SER A O 1
ATOM 1026 N N . LEU A 1 133 ? 18.260 -36.990 14.199 1.00 54.44 133 LEU A N 1
ATOM 1027 C CA . LEU A 1 133 ? 17.856 -36.621 12.830 1.00 54.44 133 LEU A CA 1
ATOM 1028 C C . LEU A 1 133 ? 18.920 -35.827 12.060 1.00 54.44 133 LEU A C 1
ATOM 1030 O O . LEU A 1 133 ? 18.623 -35.322 10.980 1.00 54.44 133 LEU A O 1
ATOM 1034 N N . ALA A 1 134 ? 20.149 -35.729 12.578 1.00 53.59 134 ALA A N 1
ATOM 1035 C CA . ALA A 1 134 ? 21.258 -35.171 11.810 1.00 53.59 134 ALA A CA 1
ATOM 1036 C C . ALA A 1 134 ? 21.434 -36.002 10.520 1.00 53.59 134 ALA A C 1
ATOM 1038 O O . ALA A 1 134 ? 21.695 -37.206 10.615 1.00 53.59 134 ALA A O 1
ATOM 1039 N N . PRO A 1 135 ? 21.256 -35.417 9.322 1.00 50.91 135 PRO A N 1
ATOM 1040 C CA . PRO A 1 135 ? 21.453 -36.155 8.090 1.00 50.91 135 PRO A CA 1
ATOM 1041 C C . PRO A 1 135 ? 22.935 -36.513 7.982 1.00 50.91 135 PRO A C 1
ATOM 1043 O O . PRO A 1 135 ? 23.809 -35.652 8.075 1.00 50.91 135 PRO A O 1
ATOM 1046 N N . SER A 1 136 ? 23.223 -37.800 7.795 1.00 59.19 136 SER A N 1
ATOM 1047 C CA . SER A 1 136 ? 24.554 -38.304 7.466 1.00 59.19 136 SER A CA 1
ATOM 1048 C C . SER A 1 136 ? 24.936 -37.866 6.047 1.00 59.19 136 SER A C 1
ATOM 1050 O O . SER A 1 136 ? 24.930 -38.667 5.115 1.00 59.19 136 SER A O 1
ATOM 1052 N N . LEU A 1 137 ? 25.233 -36.584 5.852 1.00 53.81 137 LEU A N 1
ATOM 1053 C CA . LEU A 1 137 ? 25.771 -36.054 4.600 1.00 53.81 137 LEU A CA 1
ATOM 1054 C C . LEU A 1 137 ? 27.297 -36.179 4.617 1.00 53.81 137 LEU A C 1
ATOM 1056 O O . LEU A 1 137 ? 28.030 -35.207 4.748 1.00 53.81 137 LEU A O 1
ATOM 1060 N N . ALA A 1 138 ? 27.758 -37.427 4.535 1.00 48.62 138 ALA A N 1
ATOM 1061 C CA . ALA A 1 138 ? 29.133 -37.787 4.206 1.00 48.62 138 ALA A CA 1
ATOM 1062 C C . ALA A 1 138 ? 29.152 -39.202 3.602 1.00 48.62 138 ALA A C 1
ATOM 1064 O O . ALA A 1 138 ? 29.493 -40.173 4.272 1.00 48.62 138 ALA A O 1
ATOM 1065 N N . SER A 1 139 ? 28.702 -39.342 2.354 1.00 41.50 139 SER A N 1
ATOM 1066 C CA . SER A 1 139 ? 29.156 -40.385 1.415 1.00 41.50 139 SER A CA 1
ATOM 1067 C C . SER A 1 139 ? 28.471 -40.201 0.058 1.00 41.50 139 SER A C 1
ATOM 1069 O O . SER A 1 139 ? 27.269 -40.427 -0.065 1.00 41.50 139 SER A O 1
ATOM 1071 N N . GLY A 1 140 ? 29.247 -39.793 -0.947 1.00 36.97 140 GLY A N 1
ATOM 1072 C CA . GLY A 1 140 ? 28.809 -39.631 -2.334 1.00 36.97 140 GLY A CA 1
ATOM 1073 C C . GLY A 1 140 ? 29.514 -38.476 -3.006 1.00 36.97 140 GLY A C 1
ATOM 1074 O O . GLY A 1 140 ? 28.887 -37.401 -3.060 1.00 36.97 140 GLY A O 1
#